Protein AF-A0A822IU11-F1 (afdb_monomer_lite)

Radius of gyration: 24.9 Å; chains: 1; bounding box: 33×28×79 Å

Foldseek 3Di:
DDKDWDWDWDDDPQWIKIWIWIADPNDIDIDIDTDDDDDDDDPDDDDDDPDDPDD

Sequence (55 aa):
MSENDVSVAVLNGKEVYLVNVNIYNGKLFGTVNVFITYEGQIETVGWEIPAANTS

Secondary structure (DSSP, 8-state):
---EEEEEEEEETTEEEEEEEEEETTEEEEEEEEE----------PPPPPPP---

Structure (mmCIF, N/CA/C/O backbone):
data_AF-A0A822IU11-F1
#
_entry.id   AF-A0A822IU11-F1
#
loop_
_atom_site.group_PDB
_atom_site.id
_atom_site.type_symbol
_atom_site.label_atom_id
_atom_site.label_alt_id
_atom_site.label_comp_id
_atom_site.label_asym_id
_atom_site.label_entity_id
_atom_site.label_seq_id
_atom_site.pdbx_PDB_ins_code
_atom_site.Cartn_x
_atom_site.Cartn_y
_atom_site.Cartn_z
_atom_site.occupancy
_atom_site.B_iso_or_equiv
_atom_site.auth_seq_id
_atom_site.auth_comp_id
_atom_site.auth_asym_id
_atom_site.auth_atom_id
_atom_site.pdbx_PDB_model_num
ATOM 1 N N . MET A 1 1 ? 14.181 9.711 -26.866 1.00 52.03 1 MET A N 1
ATOM 2 C CA . MET A 1 1 ? 13.793 8.356 -26.420 1.00 52.03 1 MET A CA 1
ATOM 3 C C . MET A 1 1 ? 12.589 8.527 -25.517 1.00 52.03 1 MET A C 1
ATOM 5 O O . MET A 1 1 ? 12.672 9.365 -24.631 1.00 52.03 1 MET A O 1
ATOM 9 N N . SER A 1 2 ? 11.472 7.858 -25.801 1.00 62.78 2 SER A N 1
ATOM 10 C CA . SER A 1 2 ? 10.252 7.965 -24.993 1.00 62.78 2 SER A CA 1
ATOM 11 C C . SER A 1 2 ? 10.327 6.994 -23.817 1.00 62.78 2 SER A C 1
ATOM 13 O O . SER A 1 2 ? 10.499 5.792 -24.027 1.00 62.78 2 SER A O 1
ATOM 15 N N . GLU A 1 3 ? 10.207 7.513 -22.603 1.00 66.38 3 GLU A N 1
ATOM 16 C CA . GLU A 1 3 ? 9.873 6.712 -21.429 1.00 66.38 3 GLU A CA 1
ATOM 17 C C . GLU A 1 3 ? 8.413 6.262 -21.574 1.00 66.38 3 GLU A C 1
ATOM 19 O O . GLU A 1 3 ? 7.557 7.053 -21.972 1.00 66.38 3 GLU A O 1
ATOM 24 N N . ASN A 1 4 ? 8.154 4.971 -21.372 1.00 71.00 4 ASN A N 1
ATOM 25 C CA . ASN A 1 4 ? 6.798 4.436 -21.341 1.00 71.00 4 ASN A CA 1
ATOM 26 C C . ASN A 1 4 ? 6.523 4.001 -19.906 1.00 71.00 4 ASN A C 1
ATOM 28 O O . ASN A 1 4 ? 7.117 3.022 -19.444 1.00 71.00 4 ASN A O 1
ATOM 32 N N . ASP A 1 5 ? 5.632 4.731 -19.245 1.00 78.38 5 ASP A N 1
ATOM 33 C CA . ASP A 1 5 ? 5.157 4.421 -17.903 1.00 78.38 5 ASP A CA 1
ATOM 34 C C . ASP A 1 5 ? 3.860 3.617 -18.004 1.00 78.38 5 ASP A C 1
ATOM 36 O O . ASP A 1 5 ? 2.904 4.023 -18.672 1.00 78.38 5 ASP A O 1
ATOM 40 N N . VAL A 1 6 ? 3.820 2.463 -17.341 1.00 79.12 6 VAL A N 1
ATOM 41 C CA . VAL A 1 6 ? 2.608 1.653 -17.204 1.00 79.12 6 VAL A CA 1
ATOM 42 C C . VAL A 1 6 ? 2.298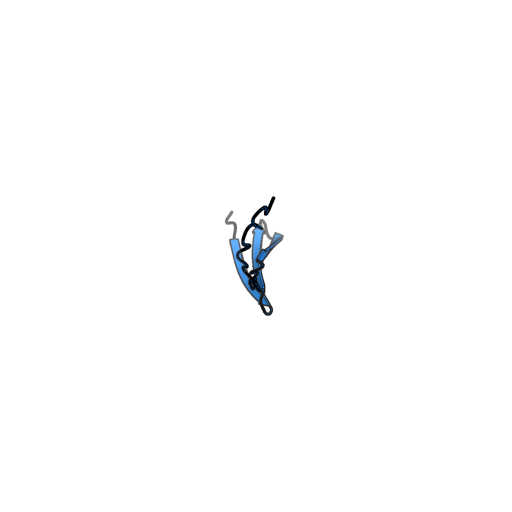 1.497 -15.722 1.00 79.12 6 VAL A C 1
ATOM 44 O O . VAL A 1 6 ? 3.071 0.898 -14.974 1.00 79.12 6 VAL A O 1
ATOM 47 N N . SER A 1 7 ? 1.142 2.010 -15.306 1.00 81.06 7 SER A N 1
ATOM 48 C CA . SER A 1 7 ? 0.638 1.865 -13.940 1.00 81.06 7 SER A CA 1
ATOM 49 C C . SER A 1 7 ? -0.497 0.846 -13.903 1.00 81.06 7 SER A C 1
ATOM 51 O O . SER A 1 7 ? -1.476 0.968 -14.638 1.00 81.06 7 SER A O 1
ATOM 53 N N . VAL A 1 8 ? -0.385 -0.149 -13.023 1.00 82.56 8 VAL A N 1
ATOM 54 C CA . VAL A 1 8 ? -1.425 -1.158 -12.786 1.00 82.56 8 VAL A CA 1
ATOM 55 C C . VAL A 1 8 ? -1.852 -1.098 -11.325 1.00 82.56 8 VAL A C 1
ATOM 57 O O . VAL A 1 8 ? -1.015 -1.183 -10.426 1.00 82.56 8 VAL A O 1
ATOM 60 N N . ALA A 1 9 ? -3.157 -0.972 -11.088 1.00 81.94 9 ALA A N 1
ATOM 61 C CA . ALA A 1 9 ? -3.744 -1.122 -9.764 1.00 81.94 9 ALA A CA 1
ATOM 62 C C . ALA A 1 9 ? -4.178 -2.578 -9.560 1.00 81.94 9 ALA A C 1
ATOM 64 O O . ALA A 1 9 ? -4.972 -3.107 -10.338 1.00 81.94 9 ALA A O 1
ATOM 65 N N . VAL A 1 10 ? -3.662 -3.220 -8.514 1.00 83.44 10 VAL A N 1
ATOM 66 C CA . VAL A 1 10 ? -4.027 -4.586 -8.127 1.00 83.44 10 VAL A CA 1
ATOM 67 C C . VAL A 1 10 ? -4.754 -4.531 -6.792 1.00 83.44 10 VAL A C 1
ATOM 69 O O . VAL A 1 10 ? -4.228 -4.000 -5.815 1.00 83.44 10 VAL A O 1
ATOM 72 N N . LEU A 1 11 ? -5.965 -5.081 -6.751 1.00 83.38 11 LEU A N 1
ATOM 73 C CA . LEU A 1 11 ? -6.736 -5.241 -5.522 1.00 83.38 11 LEU A CA 1
ATOM 74 C C . LEU A 1 11 ? -6.486 -6.644 -4.957 1.00 83.38 11 LEU A C 1
ATOM 76 O O . LEU A 1 11 ? -6.690 -7.632 -5.663 1.00 83.38 11 LEU A O 1
ATOM 80 N N . ASN A 1 12 ? -6.078 -6.736 -3.692 1.00 79.81 12 ASN A N 1
ATOM 81 C CA . ASN A 1 12 ? -5.961 -8.005 -2.973 1.00 79.81 12 ASN A CA 1
ATOM 82 C C . ASN A 1 12 ? -6.683 -7.900 -1.623 1.00 79.81 12 ASN A C 1
ATOM 84 O O . ASN A 1 12 ? -6.153 -7.374 -0.645 1.00 79.81 12 ASN A O 1
ATOM 88 N N . GLY A 1 13 ? -7.933 -8.362 -1.579 1.00 83.62 13 GLY A N 1
ATOM 89 C CA . GLY A 1 13 ? -8.783 -8.209 -0.400 1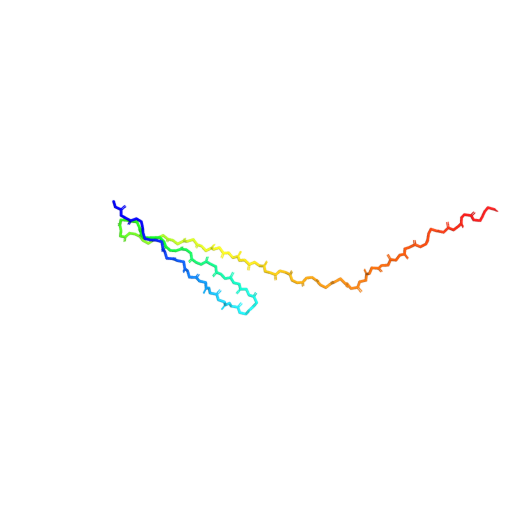.00 83.62 13 GLY A CA 1
ATOM 90 C C . GLY A 1 13 ? -9.086 -6.737 -0.104 1.00 83.62 13 GLY A C 1
ATOM 91 O O . GLY A 1 13 ? -9.763 -6.082 -0.893 1.00 83.62 13 GLY A O 1
ATOM 92 N N . LYS A 1 14 ? -8.600 -6.233 1.040 1.00 78.25 14 LYS A N 1
ATOM 93 C CA . LYS A 1 14 ? -8.791 -4.840 1.498 1.00 78.25 14 LYS A CA 1
ATOM 94 C C . LYS A 1 14 ? -7.669 -3.889 1.044 1.00 78.25 14 LYS A C 1
ATOM 96 O O . LYS A 1 14 ? -7.767 -2.685 1.257 1.00 78.25 14 LYS A O 1
ATOM 101 N N . GLU A 1 15 ? -6.614 -4.403 0.416 1.00 74.44 15 GLU A N 1
ATOM 102 C CA . GLU A 1 15 ? -5.432 -3.617 0.051 1.00 74.44 15 GLU A CA 1
ATOM 103 C C . GLU A 1 15 ? -5.372 -3.320 -1.451 1.00 74.44 15 GLU A C 1
ATOM 105 O O . GLU A 1 15 ? -5.718 -4.162 -2.288 1.00 74.44 15 GLU A O 1
ATOM 110 N N . VAL A 1 16 ? -4.887 -2.121 -1.786 1.00 81.94 16 VAL A N 1
ATOM 111 C CA . VAL A 1 16 ? -4.624 -1.683 -3.161 1.00 81.94 16 VAL A CA 1
ATOM 112 C C . VAL A 1 16 ? -3.121 -1.502 -3.347 1.00 81.94 16 VAL A C 1
ATOM 114 O O . VAL A 1 16 ? -2.463 -0.748 -2.626 1.00 81.94 16 VAL A O 1
ATOM 117 N N . TYR A 1 17 ? -2.590 -2.165 -4.366 1.00 79.06 17 TYR A N 1
ATOM 118 C CA . TYR A 1 17 ? -1.198 -2.080 -4.780 1.00 79.06 17 TYR A CA 1
ATOM 119 C C . TYR A 1 17 ? -1.121 -1.293 -6.085 1.00 79.06 17 TYR A C 1
ATOM 121 O O . TYR A 1 17 ? -1.778 -1.653 -7.061 1.00 79.06 17 TYR A O 1
ATOM 129 N N . LEU A 1 18 ? -0.307 -0.237 -6.122 1.00 79.38 18 LEU A N 1
ATOM 130 C CA . LEU A 1 18 ? 0.043 0.444 -7.366 1.00 79.38 18 LEU A CA 1
ATOM 131 C C . LEU A 1 18 ? 1.416 -0.047 -7.811 1.00 79.38 18 LEU A C 1
ATOM 133 O O . LEU A 1 18 ? 2.437 0.226 -7.171 1.00 79.38 18 LEU A O 1
ATOM 137 N N . VAL A 1 19 ? 1.433 -0.774 -8.920 1.00 81.00 19 VAL A N 1
ATOM 138 C CA . VAL A 1 19 ? 2.663 -1.218 -9.566 1.00 81.00 19 VAL A CA 1
ATOM 139 C C . VAL A 1 19 ? 2.961 -0.247 -10.698 1.00 81.00 19 VAL A C 1
ATOM 141 O O . VAL A 1 19 ? 2.181 -0.145 -11.643 1.00 81.00 19 VAL A O 1
ATOM 144 N N . ASN A 1 20 ? 4.082 0.464 -10.591 1.00 79.88 20 ASN A N 1
ATOM 145 C CA . ASN A 1 20 ? 4.605 1.286 -11.676 1.00 79.88 20 ASN A CA 1
ATOM 146 C C . ASN A 1 20 ? 5.738 0.525 -12.356 1.00 79.88 20 ASN A C 1
ATOM 148 O O . ASN A 1 20 ? 6.691 0.089 -11.700 1.00 79.88 20 ASN A O 1
ATOM 152 N N . VAL A 1 21 ? 5.600 0.346 -13.664 1.00 82.12 21 VAL A N 1
ATOM 153 C CA . VAL A 1 21 ? 6.561 -0.354 -14.506 1.00 82.12 21 VAL A CA 1
ATOM 154 C C . VAL A 1 21 ? 7.065 0.616 -15.562 1.00 82.12 21 VAL A C 1
ATOM 156 O O . VAL A 1 21 ? 6.280 1.099 -16.378 1.00 82.12 21 VAL A O 1
ATOM 159 N N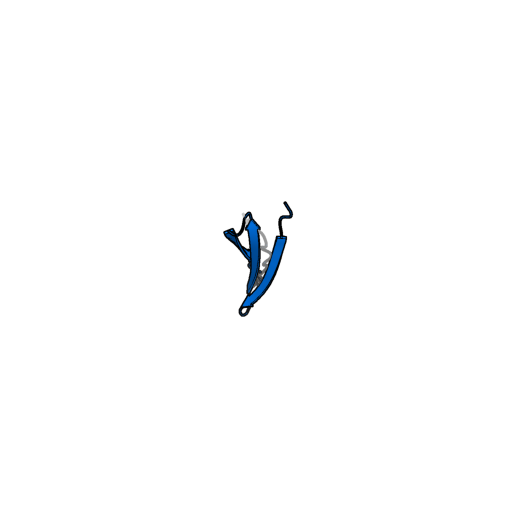 . ASN A 1 22 ? 8.377 0.844 -15.569 1.00 80.06 22 ASN A N 1
ATOM 160 C CA . ASN A 1 22 ? 9.032 1.737 -16.517 1.00 80.06 22 ASN A CA 1
ATOM 161 C C . ASN A 1 22 ? 9.965 0.923 -17.411 1.00 80.06 22 ASN A C 1
ATOM 163 O O . ASN A 1 22 ? 10.745 0.086 -16.940 1.00 80.06 22 ASN A O 1
ATOM 167 N N . ILE A 1 23 ? 9.898 1.177 -18.718 1.00 80.44 23 ILE A N 1
ATOM 168 C CA . ILE A 1 23 ? 10.813 0.581 -19.693 1.00 80.44 23 ILE A CA 1
ATOM 169 C C . ILE A 1 23 ? 11.797 1.650 -20.152 1.00 80.44 23 ILE A C 1
ATOM 171 O O . ILE A 1 23 ? 11.424 2.604 -20.835 1.00 80.44 23 ILE A O 1
ATOM 175 N N . TYR A 1 24 ? 13.073 1.446 -19.833 1.00 80.12 24 TYR A N 1
ATOM 176 C CA . TYR A 1 24 ? 14.152 2.340 -20.239 1.00 80.12 24 TYR A CA 1
ATOM 177 C C . TYR A 1 24 ? 15.250 1.554 -20.960 1.00 80.12 24 TYR A C 1
ATOM 179 O O . TYR A 1 24 ? 15.839 0.629 -20.403 1.00 80.12 24 TYR A O 1
ATOM 187 N N . ASN A 1 25 ? 15.516 1.899 -22.226 1.00 85.00 25 ASN A N 1
ATOM 188 C CA . ASN A 1 25 ? 16.496 1.223 -23.092 1.00 85.00 25 ASN A CA 1
ATOM 189 C C . ASN A 1 25 ? 16.352 -0.312 -23.131 1.00 85.00 25 ASN A C 1
ATOM 191 O O . ASN A 1 25 ? 17.337 -1.045 -23.049 1.00 85.00 25 ASN A O 1
ATOM 195 N N . GLY A 1 26 ? 15.113 -0.805 -23.222 1.00 80.25 26 GLY A N 1
ATOM 196 C CA . GLY A 1 26 ? 14.818 -2.243 -23.267 1.00 80.25 26 GLY A CA 1
ATOM 197 C C . GLY A 1 26 ? 15.011 -2.975 -21.936 1.00 80.25 26 GLY A C 1
ATOM 198 O O . GLY A 1 26 ? 14.878 -4.195 -21.890 1.00 80.25 26 GLY A O 1
ATOM 199 N N . LYS A 1 27 ? 15.309 -2.251 -20.850 1.00 80.00 27 LYS A N 1
ATOM 200 C CA . 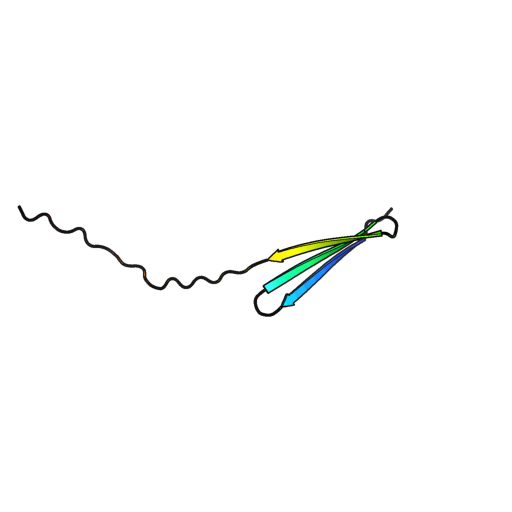LYS A 1 27 ? 15.350 -2.790 -19.491 1.00 80.00 27 LYS A CA 1
ATOM 201 C C . LYS A 1 27 ? 14.056 -2.460 -18.760 1.00 80.00 27 LYS A C 1
ATOM 203 O O . LYS A 1 27 ? 13.540 -1.348 -18.872 1.00 80.00 27 LYS A O 1
ATOM 208 N N . LEU A 1 28 ? 13.567 -3.445 -18.015 1.00 80.38 28 LEU A N 1
ATOM 209 C CA . LEU A 1 28 ? 12.390 -3.334 -17.166 1.00 80.38 28 LEU A CA 1
ATOM 210 C C . LEU A 1 28 ? 12.809 -2.865 -15.770 1.00 80.38 28 LEU A C 1
ATOM 212 O O . LEU A 1 28 ? 13.656 -3.499 -15.139 1.00 80.38 28 LEU A O 1
ATOM 216 N N . PHE A 1 29 ? 12.194 -1.791 -15.287 1.00 80.12 29 PHE A N 1
ATOM 217 C CA . PHE A 1 29 ? 12.326 -1.304 -13.918 1.00 80.12 29 PHE A CA 1
ATOM 218 C C . PHE A 1 29 ? 10.943 -1.313 -13.265 1.00 80.12 29 PHE A C 1
ATOM 220 O O . PHE A 1 29 ? 9.959 -0.927 -13.894 1.00 80.12 29 PHE A O 1
ATOM 227 N N . GLY A 1 30 ? 10.856 -1.787 -12.022 1.00 77.50 30 GLY A N 1
ATOM 228 C CA . GLY A 1 30 ? 9.593 -1.899 -11.297 1.00 77.50 30 GLY A CA 1
ATOM 229 C C . GLY A 1 30 ? 9.678 -1.256 -9.921 1.00 77.50 30 GLY A C 1
ATOM 230 O O . GLY A 1 30 ? 10.620 -1.520 -9.175 1.00 77.50 30 GLY A O 1
ATOM 231 N N . THR A 1 31 ? 8.665 -0.461 -9.583 1.00 74.75 31 THR A N 1
ATOM 232 C CA . THR A 1 31 ? 8.461 0.101 -8.244 1.00 74.75 31 THR A CA 1
ATOM 233 C C . THR A 1 31 ? 7.077 -0.305 -7.752 1.00 74.75 31 THR A C 1
ATOM 235 O O . THR A 1 31 ? 6.072 -0.054 -8.421 1.00 74.75 31 THR A O 1
ATOM 238 N N . VAL A 1 32 ? 7.013 -0.918 -6.570 1.00 72.50 32 VAL A N 1
ATOM 239 C CA . VAL A 1 32 ? 5.751 -1.294 -5.920 1.00 72.50 32 VAL A CA 1
ATOM 240 C C . VAL A 1 32 ? 5.452 -0.287 -4.817 1.00 72.50 32 VAL A C 1
ATOM 242 O O . VAL A 1 32 ? 6.237 -0.146 -3.883 1.00 72.50 32 VAL A O 1
ATOM 245 N N . ASN A 1 33 ? 4.316 0.401 -4.924 1.00 71.75 33 ASN A N 1
ATOM 246 C CA . ASN A 1 33 ? 3.792 1.265 -3.870 1.00 71.75 33 ASN A CA 1
ATOM 247 C C . ASN A 1 33 ? 2.565 0.590 -3.248 1.00 71.75 33 ASN A C 1
ATOM 249 O O . ASN A 1 33 ? 1.631 0.214 -3.960 1.00 71.75 33 ASN A O 1
ATOM 253 N N . VAL A 1 34 ? 2.571 0.436 -1.925 1.00 71.50 34 VAL A N 1
ATOM 254 C CA . VAL A 1 34 ? 1.473 -0.184 -1.170 1.00 71.50 34 VAL A CA 1
ATOM 255 C C . VAL A 1 34 ? 0.683 0.909 -0.461 1.00 71.50 34 VAL A C 1
ATOM 257 O O . VAL A 1 34 ? 1.265 1.698 0.284 1.00 71.50 34 VAL A O 1
ATOM 260 N N . PHE A 1 35 ? -0.633 0.948 -0.675 1.00 71.38 35 PHE A N 1
ATOM 261 C CA . PHE A 1 35 ? -1.536 1.848 0.040 1.00 71.38 35 PHE A CA 1
ATOM 262 C C . PHE A 1 35 ? -2.353 1.043 1.049 1.00 71.38 35 PHE A C 1
ATOM 264 O O . PHE A 1 35 ? -3.100 0.139 0.676 1.00 71.38 35 PHE A O 1
ATOM 271 N N . ILE A 1 36 ? -2.216 1.385 2.332 1.00 71.25 36 ILE A N 1
ATOM 272 C CA . ILE A 1 36 ? -2.966 0.758 3.424 1.00 71.25 36 ILE A CA 1
ATOM 273 C C . ILE A 1 36 ? -4.084 1.711 3.846 1.00 71.25 36 ILE A C 1
ATOM 275 O O . ILE A 1 36 ? -3.821 2.794 4.368 1.00 71.25 36 ILE A O 1
ATOM 279 N N . THR A 1 37 ? -5.338 1.307 3.643 1.00 66.81 37 THR A N 1
ATOM 280 C CA . THR A 1 37 ? -6.501 2.016 4.189 1.00 66.81 37 THR A CA 1
ATOM 281 C C . THR A 1 37 ? -6.862 1.415 5.544 1.00 66.81 37 THR A C 1
ATOM 283 O O . THR A 1 37 ? -7.385 0.303 5.629 1.00 66.81 37 THR A O 1
ATOM 286 N N . TYR A 1 38 ? -6.574 2.154 6.616 1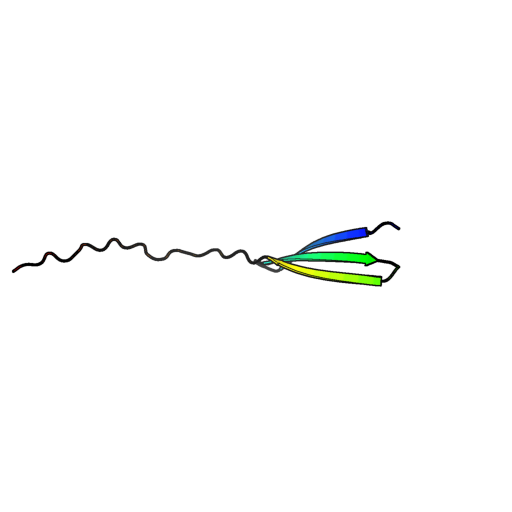.00 68.75 38 TYR A N 1
ATOM 287 C CA . TYR A 1 38 ? -6.960 1.774 7.972 1.00 68.75 38 TYR A CA 1
ATOM 288 C C . TYR A 1 38 ? -8.329 2.368 8.317 1.00 68.75 38 TYR A C 1
ATOM 290 O O . TYR A 1 38 ? -8.491 3.586 8.367 1.00 68.75 38 TYR A O 1
ATOM 298 N N . GLU A 1 39 ? -9.308 1.504 8.575 1.00 71.25 39 GLU A N 1
ATOM 299 C CA . GLU A 1 39 ? -10.581 1.900 9.180 1.00 71.25 39 GLU A CA 1
ATOM 300 C C . GLU A 1 39 ? -10.485 1.595 10.672 1.00 71.25 39 GLU A C 1
ATOM 302 O O . GLU A 1 39 ? -10.549 0.436 11.079 1.00 71.25 39 GLU A O 1
ATOM 307 N N . GLY A 1 40 ? -10.259 2.629 11.480 1.00 76.00 40 GLY A N 1
ATOM 308 C CA . GLY A 1 40 ? -10.258 2.509 12.933 1.00 76.00 40 GLY A CA 1
ATOM 309 C C . GLY A 1 40 ? -11.667 2.683 13.489 1.00 76.00 40 GLY A C 1
ATOM 310 O O . GLY A 1 40 ? -12.327 3.675 13.184 1.00 76.00 40 GLY A O 1
ATOM 311 N N . GLN A 1 41 ? -12.113 1.750 14.329 1.00 79.56 41 GLN A N 1
ATOM 312 C CA . GLN A 1 41 ? -13.328 1.911 15.124 1.00 79.56 41 GLN A CA 1
ATOM 313 C C . GLN A 1 41 ? -12.968 2.592 16.451 1.00 79.56 41 GLN A C 1
ATOM 315 O O . GLN A 1 41 ? -12.093 2.126 17.178 1.00 79.56 41 GLN A O 1
ATOM 320 N N . ILE A 1 42 ? -13.625 3.710 16.766 1.00 80.81 42 ILE A N 1
ATOM 321 C CA . ILE A 1 42 ? -13.511 4.350 18.082 1.00 80.81 42 ILE A CA 1
ATOM 322 C C . ILE A 1 42 ? -14.512 3.655 19.004 1.00 80.81 42 ILE A C 1
ATOM 324 O O . ILE A 1 42 ? -15.719 3.810 18.831 1.00 80.81 42 ILE A O 1
ATOM 328 N N . GLU A 1 43 ? -14.019 2.863 19.956 1.00 77.69 43 GLU A N 1
ATOM 329 C CA . GLU A 1 43 ? -14.881 2.017 20.793 1.00 77.69 43 GLU A CA 1
ATOM 330 C C . GLU A 1 43 ? -15.441 2.733 22.026 1.00 77.69 43 GLU A C 1
ATOM 332 O O . GLU A 1 43 ? -16.476 2.318 22.539 1.00 77.69 43 GLU A O 1
ATOM 337 N N . THR A 1 44 ? -14.842 3.832 22.500 1.00 79.06 44 THR A N 1
ATOM 338 C CA . THR A 1 44 ? -15.411 4.645 23.592 1.00 79.06 44 THR A CA 1
ATOM 339 C C . THR A 1 44 ? -14.806 6.051 23.614 1.00 79.06 44 THR A C 1
ATOM 341 O O . THR A 1 44 ? -13.588 6.205 23.654 1.00 79.06 44 THR A O 1
ATOM 344 N N . VAL A 1 45 ? -15.661 7.079 23.641 1.00 78.94 45 VAL A N 1
ATOM 345 C CA . VAL A 1 45 ? -15.294 8.458 24.009 1.00 78.94 45 VAL A CA 1
ATOM 346 C C . VAL A 1 45 ? -16.016 8.773 25.315 1.00 78.94 45 VAL A C 1
ATOM 348 O O . VAL A 1 45 ? -17.228 8.981 25.325 1.00 78.94 45 VAL A O 1
ATOM 351 N N . GLY A 1 46 ? -15.286 8.729 26.428 1.00 82.19 46 GLY A N 1
ATOM 352 C CA . GLY A 1 46 ? -15.806 9.088 27.746 1.00 82.19 46 GLY A CA 1
ATOM 353 C C . GLY A 1 46 ? -15.580 10.568 28.048 1.00 82.19 46 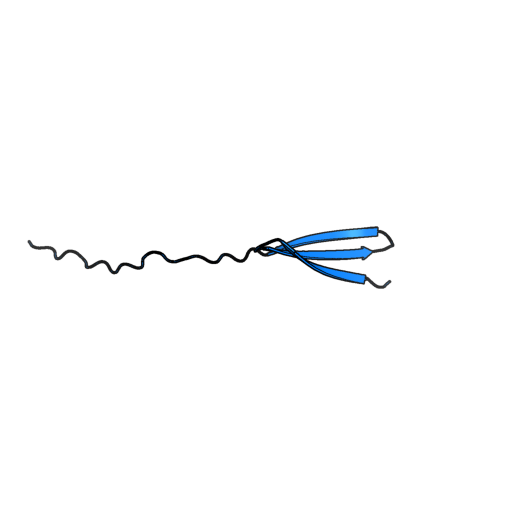GLY A C 1
ATOM 354 O O . GLY A 1 46 ? -14.564 11.136 27.657 1.00 82.19 46 GLY A O 1
ATOM 355 N N . TRP A 1 47 ? -16.518 11.186 28.762 1.00 80.62 47 TRP A N 1
ATOM 356 C CA . TRP A 1 47 ? -16.307 12.464 29.438 1.00 80.62 47 TRP A CA 1
ATOM 357 C C . TRP A 1 47 ? -16.019 12.161 30.911 1.00 80.62 47 TRP A C 1
ATOM 359 O O . TRP A 1 47 ? -16.804 11.481 31.571 1.00 80.62 47 TRP A O 1
ATOM 369 N N . GLU A 1 48 ? -14.880 12.622 31.423 1.00 80.12 48 GLU A N 1
ATOM 370 C CA . GLU A 1 48 ? -14.565 12.518 32.849 1.00 80.12 48 GLU A CA 1
ATOM 371 C C . GLU A 1 48 ? -15.095 13.754 33.581 1.00 80.12 48 GLU A C 1
ATOM 373 O O . GLU A 1 48 ? -14.866 14.889 33.159 1.00 80.12 48 GLU A O 1
ATOM 378 N N . ILE A 1 49 ? -15.805 13.542 34.691 1.00 81.50 49 ILE A N 1
ATOM 379 C CA . ILE A 1 49 ? -16.151 14.619 35.624 1.00 81.50 49 ILE A CA 1
ATOM 380 C C . ILE A 1 49 ? -14.999 14.749 36.622 1.00 81.50 49 ILE A C 1
ATOM 382 O O . ILE A 1 49 ? -14.693 13.763 37.297 1.00 81.50 49 ILE A O 1
ATOM 386 N N . PRO A 1 50 ? -14.381 15.932 36.778 1.00 79.44 50 PRO A N 1
ATOM 387 C CA . PRO A 1 50 ? -13.398 16.157 37.829 1.00 79.44 50 PRO A CA 1
ATOM 388 C C . PRO A 1 50 ? -14.011 15.890 39.207 1.00 79.44 50 PRO A C 1
ATOM 390 O O . PRO A 1 50 ? -15.088 16.404 39.520 1.00 79.44 50 PRO A O 1
ATOM 393 N N . ALA A 1 51 ? -13.329 15.102 40.039 1.00 78.88 51 ALA A N 1
ATOM 394 C CA . ALA A 1 51 ? -13.760 14.870 41.411 1.00 78.88 51 ALA A CA 1
ATOM 395 C C . ALA A 1 51 ? -13.812 16.204 42.174 1.00 78.88 51 ALA A C 1
ATOM 397 O O . ALA A 1 51 ? -12.852 16.974 42.165 1.00 78.88 51 ALA A O 1
ATOM 398 N N . ALA A 1 52 ? -14.942 16.486 42.825 1.00 77.06 52 ALA A N 1
ATOM 399 C CA . ALA A 1 52 ? -15.055 17.638 43.704 1.00 77.06 52 ALA A CA 1
ATOM 400 C C . ALA A 1 52 ? -14.206 17.392 44.957 1.00 77.06 52 ALA A C 1
ATOM 402 O O . ALA A 1 52 ? -14.413 16.415 45.675 1.00 77.06 52 ALA A O 1
ATOM 403 N N . ASN A 1 53 ? -13.258 18.287 45.222 1.00 70.81 53 ASN A N 1
ATOM 404 C CA . ASN A 1 53 ? -12.456 18.261 46.439 1.00 70.81 53 ASN A CA 1
ATOM 405 C C . ASN A 1 53 ? -13.371 18.623 47.624 1.00 70.81 53 ASN A C 1
ATOM 407 O O . ASN A 1 53 ? -13.631 19.802 47.858 1.00 70.81 53 ASN A O 1
ATOM 411 N N . THR A 1 54 ? -13.905 17.636 48.344 1.00 67.31 54 THR A N 1
ATOM 412 C CA . THR A 1 54 ? -14.607 17.877 49.613 1.00 67.31 54 THR A CA 1
ATOM 413 C C . THR A 1 54 ? -13.586 17.901 50.747 1.00 67.31 54 THR A C 1
ATOM 415 O O . THR A 1 54 ? -13.129 16.842 51.183 1.00 67.31 54 THR A O 1
ATOM 418 N N . SER A 1 55 ? -13.209 19.113 51.160 1.00 68.38 55 SER A N 1
ATOM 419 C CA . SER A 1 55 ? -12.442 19.415 52.378 1.00 68.38 55 SER A CA 1
ATOM 420 C C . SER A 1 55 ? -13.344 19.476 53.605 1.00 68.38 55 SER A C 1
ATOM 422 O O . SER A 1 55 ? -14.477 19.987 53.455 1.00 68.38 55 SER A O 1
#

pLDDT: mean 76.8, std 6.15, range [52.03, 85.0]